Protein AF-A0A925JIP6-F1 (afdb_monomer)

Secondary structure (DSSP, 8-state):
-HHHHHHHHHHHTS-----EEEE-HHHHTT-TTTGGGSPSS-EEEEEEEETTTTEEEEEEE-SS-HHHHHHHHHHHHHHTT-EEEEE-SSEEEEEE---SSTT--SPEEEEEEEETTTTEEEEEE-

Sequence (126 aa):
MKYLYFLIASILLLSACKERVSLNETDVTKYPWLKPFIHNNILDFEGEHDIDLGILYFSYKSSLMEENSFLFLDRVAHVNGWKLDQVTKINREYSKHLHQFEADTGKTIIRIELDTLENRLRYEVD

Foldseek 3Di:
DVVVVVVVVVVVVPPPPQDKDWDDPVVQVVDVLCVQLDDPDFAPKTWIQRPVVRKIKIKGADPDALVVSVVSNVVSCVVSVWDWDDDDSFKTKTWDQDPPDPPRPDIKMWIWGADNVRNMIIIMID

Structure (mmCIF, N/CA/C/O backbone):
data_AF-A0A925JIP6-F1
#
_entry.id   AF-A0A925JIP6-F1
#
loop_
_atom_site.group_PDB
_atom_site.id
_atom_site.type_symbol
_atom_site.label_atom_id
_atom_site.label_alt_id
_atom_site.label_comp_id
_atom_site.label_asym_id
_atom_site.label_entity_id
_atom_site.label_seq_id
_atom_site.pdbx_PDB_ins_code
_atom_site.Cartn_x
_atom_site.Cartn_y
_atom_site.Cartn_z
_atom_site.occupancy
_atom_site.B_iso_or_equiv
_atom_site.auth_seq_id
_atom_site.auth_comp_id
_atom_site.auth_asym_id
_atom_site.auth_atom_id
_atom_site.pdbx_PDB_model_num
ATOM 1 N N . MET A 1 1 ? 50.689 -17.964 4.607 1.00 53.69 1 MET A N 1
ATOM 2 C CA . MET A 1 1 ? 50.299 -16.623 4.105 1.00 53.69 1 MET A CA 1
ATOM 3 C C . MET A 1 1 ? 49.486 -16.619 2.801 1.00 53.69 1 MET A C 1
ATOM 5 O O . MET A 1 1 ? 48.814 -15.630 2.574 1.00 53.69 1 MET A O 1
ATOM 9 N N . LYS A 1 2 ? 49.463 -17.672 1.959 1.00 50.94 2 LYS A N 1
ATOM 10 C CA . LYS A 1 2 ? 48.623 -17.697 0.733 1.00 50.94 2 LYS A CA 1
ATOM 11 C C . LYS A 1 2 ? 47.114 -17.857 0.995 1.00 50.94 2 LYS A C 1
ATOM 13 O O . LYS A 1 2 ? 46.307 -17.270 0.290 1.00 50.94 2 LYS A O 1
ATOM 18 N N . TYR A 1 3 ? 46.741 -18.583 2.047 1.00 53.78 3 TYR A N 1
ATOM 19 C CA . TYR A 1 3 ? 45.337 -18.845 2.395 1.00 53.78 3 TYR A CA 1
ATOM 20 C C . TYR A 1 3 ? 44.613 -17.656 3.052 1.00 53.78 3 TYR A C 1
ATOM 22 O O . TYR A 1 3 ? 43.390 -17.627 3.067 1.00 53.78 3 TYR A O 1
ATOM 30 N N . LEU A 1 4 ? 45.354 -16.658 3.554 1.00 49.66 4 LEU A N 1
ATOM 31 C CA . LEU A 1 4 ? 44.772 -15.475 4.198 1.00 49.66 4 LEU A CA 1
ATOM 32 C C . LEU A 1 4 ? 44.129 -14.527 3.168 1.00 49.66 4 LEU A C 1
ATOM 34 O O . LEU A 1 4 ? 43.048 -14.004 3.403 1.00 49.66 4 LEU A O 1
ATOM 38 N N . TYR A 1 5 ? 44.753 -14.373 1.994 1.00 56.50 5 TYR A N 1
ATOM 39 C CA . TYR A 1 5 ? 44.220 -13.560 0.893 1.00 56.50 5 TYR A CA 1
ATOM 40 C C . TYR A 1 5 ? 42.954 -14.162 0.277 1.00 56.50 5 TYR A C 1
ATOM 42 O O . TYR A 1 5 ? 42.041 -13.429 -0.092 1.00 56.50 5 TYR A O 1
ATOM 50 N N . PHE A 1 6 ? 42.877 -15.495 0.212 1.00 57.09 6 PHE A N 1
ATOM 51 C CA . PHE A 1 6 ? 41.700 -16.191 -0.308 1.00 57.09 6 PHE A CA 1
ATOM 52 C C . PHE A 1 6 ? 40.482 -15.991 0.604 1.00 57.09 6 PHE A C 1
ATOM 54 O O . PHE A 1 6 ? 39.378 -15.790 0.113 1.00 57.09 6 PHE A O 1
ATOM 61 N N . LEU A 1 7 ? 40.704 -15.957 1.923 1.00 55.75 7 LEU A N 1
ATOM 62 C CA . LEU A 1 7 ? 39.652 -15.784 2.926 1.00 55.75 7 LEU A CA 1
ATOM 63 C C . LEU A 1 7 ? 39.080 -14.351 2.930 1.00 55.75 7 LEU A C 1
ATOM 65 O O . LEU A 1 7 ? 37.871 -14.172 3.056 1.00 55.75 7 LEU A O 1
ATOM 69 N N . ILE A 1 8 ? 39.926 -13.338 2.699 1.00 58.84 8 ILE A N 1
ATOM 70 C CA . ILE A 1 8 ? 39.513 -11.928 2.560 1.00 58.84 8 ILE A CA 1
ATOM 71 C C . ILE A 1 8 ? 38.713 -11.706 1.263 1.00 58.84 8 ILE A C 1
ATOM 73 O O . ILE A 1 8 ? 37.703 -11.005 1.283 1.00 58.84 8 ILE A O 1
ATOM 77 N N . ALA A 1 9 ? 39.108 -12.342 0.154 1.00 57.59 9 ALA A N 1
ATOM 78 C CA . ALA A 1 9 ? 38.385 -12.240 -1.116 1.00 57.59 9 ALA A CA 1
ATOM 79 C C . ALA A 1 9 ? 36.970 -12.849 -1.044 1.00 57.59 9 ALA A C 1
ATOM 81 O O . ALA A 1 9 ? 36.039 -12.311 -1.637 1.00 57.59 9 ALA A O 1
ATOM 82 N N . SER A 1 10 ? 36.779 -13.924 -0.272 1.00 57.16 10 SER A N 1
ATOM 83 C CA . SER A 1 10 ? 35.459 -14.533 -0.054 1.00 57.16 10 SER A CA 1
ATOM 84 C C . SER A 1 10 ? 34.531 -13.725 0.863 1.00 57.16 10 SER A C 1
ATOM 86 O O . SER A 1 10 ? 33.318 -13.803 0.696 1.00 57.16 10 SER A O 1
ATOM 88 N N . ILE A 1 11 ? 35.062 -12.923 1.795 1.00 59.50 11 ILE A N 1
ATOM 89 C CA . ILE A 1 11 ? 34.240 -12.065 2.673 1.00 59.50 11 ILE A CA 1
ATOM 90 C C . ILE A 1 11 ? 33.671 -10.860 1.900 1.00 59.50 11 ILE A C 1
ATOM 92 O O . ILE A 1 11 ? 32.550 -10.438 2.167 1.00 59.50 11 ILE A O 1
ATOM 96 N N . LEU A 1 12 ? 34.394 -10.348 0.897 1.00 54.69 12 LEU A N 1
ATOM 97 C CA . LEU A 1 12 ? 33.962 -9.211 0.069 1.00 54.69 12 LEU A CA 1
ATOM 98 C C . LEU A 1 12 ? 32.888 -9.559 -0.979 1.00 54.69 12 LEU A C 1
ATOM 100 O O . LEU A 1 12 ? 32.230 -8.661 -1.490 1.00 54.69 12 LEU A O 1
ATOM 104 N N . LEU A 1 13 ? 32.680 -10.842 -1.290 1.00 55.09 13 LEU A N 1
ATOM 105 C CA . LEU A 1 13 ? 31.643 -11.283 -2.236 1.00 55.09 13 LEU A CA 1
ATOM 106 C C . LEU A 1 13 ? 30.254 -11.441 -1.593 1.00 55.09 13 LEU A C 1
ATOM 108 O O . LEU A 1 13 ? 29.277 -11.637 -2.310 1.00 55.09 13 LEU A O 1
ATOM 112 N N . LEU A 1 14 ? 30.148 -11.360 -0.260 1.00 53.97 14 LEU A N 1
ATOM 113 C CA . LEU A 1 14 ? 28.877 -11.524 0.461 1.00 53.97 14 LEU A CA 1
ATOM 114 C C . LEU A 1 14 ? 28.141 -10.205 0.723 1.00 53.97 14 LEU A C 1
ATOM 116 O O . LEU A 1 14 ? 26.992 -10.227 1.154 1.00 53.97 14 LEU A O 1
ATOM 120 N N . SER A 1 15 ? 28.749 -9.058 0.419 1.00 54.06 15 SER A N 1
ATOM 121 C CA . SER A 1 15 ? 28.053 -7.772 0.395 1.00 54.06 15 SER A CA 1
ATOM 122 C C . SER A 1 15 ? 27.394 -7.556 -0.969 1.00 54.06 15 SER A C 1
ATOM 124 O O . SER A 1 15 ? 27.726 -6.606 -1.678 1.00 54.06 15 SER A O 1
ATOM 126 N N . ALA A 1 16 ? 26.472 -8.445 -1.353 1.00 53.34 16 ALA A N 1
ATOM 127 C CA . ALA A 1 16 ? 25.430 -8.071 -2.304 1.00 53.34 16 ALA A CA 1
ATOM 128 C C . ALA A 1 16 ? 24.615 -6.969 -1.614 1.00 53.34 16 ALA A C 1
ATOM 130 O O . ALA A 1 16 ? 23.742 -7.237 -0.789 1.00 53.34 16 ALA A O 1
ATOM 131 N N . CYS A 1 17 ? 25.040 -5.726 -1.825 1.00 62.06 17 CYS A N 1
ATOM 132 C CA . CYS A 1 17 ? 24.415 -4.551 -1.254 1.00 62.06 17 CYS A CA 1
ATOM 133 C C . CYS A 1 17 ? 23.041 -4.449 -1.913 1.00 62.06 17 CYS A C 1
ATOM 135 O O . CYS A 1 17 ? 22.977 -4.110 -3.088 1.00 62.06 17 CYS A O 1
ATOM 137 N N . LYS A 1 18 ? 21.968 -4.807 -1.197 1.00 65.56 18 LYS A N 1
ATOM 138 C CA . LYS A 1 18 ? 20.620 -4.431 -1.631 1.00 65.56 18 LYS A CA 1
ATOM 139 C C . LYS A 1 18 ? 20.580 -2.914 -1.668 1.00 65.56 18 LYS A C 1
ATOM 141 O O . LYS A 1 18 ? 20.785 -2.282 -0.625 1.00 65.56 18 LYS A O 1
ATOM 146 N N . GLU A 1 19 ? 20.380 -2.340 -2.846 1.00 80.88 19 GLU A N 1
ATOM 147 C CA . GLU A 1 19 ? 20.416 -0.893 -2.997 1.00 80.88 19 GLU A CA 1
ATOM 148 C C . GLU A 1 19 ? 19.077 -0.309 -2.542 1.00 80.88 19 GLU A C 1
ATOM 150 O O . GLU A 1 19 ? 18.103 -0.221 -3.289 1.00 80.88 19 GLU A O 1
ATOM 155 N N . ARG A 1 20 ? 19.027 0.050 -1.256 1.00 87.38 20 ARG A N 1
ATOM 156 C CA . ARG A 1 20 ? 17.890 0.738 -0.649 1.00 87.38 20 ARG A CA 1
ATOM 157 C C . ARG A 1 20 ? 18.187 2.215 -0.529 1.00 87.38 20 ARG A C 1
ATOM 159 O O . ARG A 1 20 ? 19.126 2.615 0.161 1.00 87.38 20 ARG A O 1
ATOM 166 N N . VAL A 1 21 ? 17.361 3.025 -1.173 1.00 91.69 21 VAL A N 1
ATOM 167 C CA . VAL A 1 21 ? 17.474 4.482 -1.121 1.00 91.69 21 VAL A CA 1
ATOM 168 C C . VAL A 1 21 ? 16.351 5.036 -0.265 1.00 91.69 21 VAL A C 1
ATOM 170 O O . VAL A 1 21 ? 15.186 4.725 -0.488 1.00 91.69 21 VAL A O 1
ATOM 173 N N . SER A 1 22 ? 16.703 5.857 0.723 1.00 93.75 22 SER A N 1
ATOM 174 C CA . SER A 1 22 ? 15.719 6.551 1.556 1.00 93.75 22 SER A CA 1
ATOM 175 C C . SER A 1 22 ? 14.841 7.458 0.695 1.00 93.75 22 SER A C 1
ATOM 177 O O . SER A 1 22 ? 15.347 8.220 -0.132 1.00 93.75 22 SER A O 1
ATOM 179 N N . LEU A 1 23 ? 13.530 7.366 0.896 1.00 91.50 23 LEU A N 1
ATOM 180 C CA . LEU A 1 23 ? 12.539 8.225 0.262 1.00 91.50 23 LEU A CA 1
ATOM 181 C C . LEU A 1 23 ? 12.127 9.333 1.224 1.00 91.50 23 LEU A C 1
ATOM 183 O O . LEU A 1 23 ? 12.040 9.137 2.436 1.00 91.50 23 LEU A O 1
ATOM 187 N N . ASN A 1 24 ? 11.785 10.488 0.667 1.00 91.44 24 ASN A N 1
ATOM 188 C CA . ASN A 1 24 ? 10.992 11.492 1.368 1.00 91.44 24 ASN A CA 1
ATOM 189 C C . ASN A 1 24 ? 9.572 11.560 0.780 1.00 91.44 24 ASN A C 1
ATOM 191 O O . ASN A 1 24 ? 9.276 10.989 -0.270 1.00 91.44 24 ASN A O 1
ATOM 195 N N . GLU A 1 25 ? 8.693 12.311 1.444 1.00 87.06 25 GLU A N 1
ATOM 196 C CA . GLU A 1 25 ? 7.310 12.521 1.001 1.00 87.06 25 GLU A CA 1
ATOM 197 C C . GLU A 1 25 ? 7.232 12.996 -0.460 1.00 87.06 25 GLU A C 1
ATOM 199 O O . GLU A 1 25 ? 6.417 12.496 -1.237 1.00 87.06 25 GLU A O 1
ATOM 204 N N . THR A 1 26 ? 8.104 13.926 -0.868 1.00 87.31 26 THR A N 1
ATOM 205 C CA . THR A 1 26 ? 8.055 14.505 -2.218 1.00 87.31 26 THR A CA 1
ATOM 206 C C . THR A 1 26 ? 8.385 13.489 -3.307 1.00 87.31 26 THR A C 1
ATOM 208 O O . THR A 1 26 ? 7.863 13.600 -4.418 1.00 87.31 26 THR A O 1
ATOM 211 N N . ASP A 1 27 ? 9.170 12.457 -3.003 1.00 87.94 27 ASP A N 1
ATOM 212 C CA . ASP A 1 27 ? 9.498 11.407 -3.962 1.00 87.94 27 ASP A CA 1
ATOM 213 C C . ASP A 1 27 ? 8.277 10.552 -4.314 1.00 87.94 27 ASP A C 1
ATOM 215 O O . ASP A 1 27 ? 8.066 10.241 -5.486 1.00 87.94 27 ASP A O 1
ATOM 219 N N . VAL A 1 28 ? 7.416 10.259 -3.336 1.00 85.94 28 VAL A N 1
ATOM 220 C CA . VAL A 1 28 ? 6.174 9.498 -3.552 1.00 85.94 28 VAL A CA 1
ATOM 221 C C . VAL A 1 28 ? 5.157 10.314 -4.361 1.00 85.94 28 VAL A C 1
ATOM 223 O O . VAL A 1 28 ? 4.391 9.768 -5.157 1.00 85.94 28 VAL A O 1
ATOM 226 N N . THR A 1 29 ? 5.184 11.647 -4.253 1.00 81.12 29 THR A N 1
ATOM 227 C CA . THR A 1 29 ? 4.284 12.517 -5.034 1.00 81.12 29 THR A CA 1
ATOM 228 C C . THR A 1 29 ? 4.573 12.535 -6.539 1.00 81.12 29 THR A C 1
ATOM 230 O O . THR A 1 29 ? 3.726 12.994 -7.309 1.00 81.12 29 THR A O 1
ATOM 233 N N . LYS A 1 30 ? 5.724 12.000 -6.977 1.00 87.62 30 LYS A N 1
ATOM 234 C CA . LYS A 1 30 ? 6.077 11.855 -8.400 1.00 87.62 30 LYS A CA 1
ATOM 235 C C . LYS A 1 30 ? 5.194 10.845 -9.135 1.00 87.62 30 LYS A C 1
ATOM 237 O O . LYS A 1 30 ? 5.195 10.857 -10.361 1.00 87.62 30 LYS A O 1
ATOM 242 N N . TYR A 1 31 ? 4.428 10.021 -8.414 1.00 89.50 31 TYR A N 1
ATOM 243 C CA . TYR A 1 31 ? 3.510 9.017 -8.957 1.00 89.50 31 TYR A CA 1
ATOM 244 C C . TYR A 1 31 ? 2.056 9.523 -8.870 1.00 89.50 31 TYR A C 1
ATOM 246 O O . TYR A 1 31 ? 1.401 9.365 -7.834 1.00 89.50 31 TYR A O 1
ATOM 254 N N . PRO A 1 32 ? 1.486 10.133 -9.934 1.00 89.94 32 PRO A N 1
ATOM 255 C CA . PRO A 1 32 ? 0.187 10.808 -9.840 1.00 89.94 32 PRO A CA 1
ATOM 256 C C . PRO A 1 32 ? -0.973 9.865 -9.512 1.00 89.94 32 PRO A C 1
ATOM 258 O O . PRO A 1 32 ? -1.960 10.285 -8.917 1.00 89.94 32 PRO A O 1
ATOM 261 N N . TRP A 1 33 ? -0.854 8.593 -9.893 1.00 91.75 33 TRP A N 1
ATOM 262 C CA . TRP A 1 33 ? -1.835 7.540 -9.624 1.00 91.75 33 TRP A CA 1
ATOM 263 C C . TRP A 1 33 ? -1.813 7.043 -8.174 1.00 91.75 33 TRP A C 1
ATOM 265 O O . TRP A 1 33 ? -2.806 6.473 -7.727 1.00 91.75 33 TRP A O 1
ATOM 275 N N . LEU A 1 34 ? -0.718 7.275 -7.445 1.00 92.88 34 LEU A N 1
ATOM 276 C CA . LEU A 1 34 ? -0.568 6.914 -6.035 1.00 92.88 34 LEU A CA 1
ATOM 277 C C . LEU A 1 34 ? -1.097 8.022 -5.118 1.00 92.88 34 LEU A C 1
ATOM 279 O O . LEU A 1 34 ? -1.658 7.746 -4.062 1.00 92.88 34 LEU A O 1
ATOM 283 N N . LYS A 1 35 ? -0.998 9.282 -5.562 1.00 90.69 35 LYS A N 1
ATOM 284 C CA . LYS A 1 35 ? -1.441 10.468 -4.815 1.00 90.69 35 LYS A CA 1
ATOM 285 C C . LYS A 1 35 ? -2.854 10.357 -4.211 1.00 90.69 35 LYS A C 1
ATOM 287 O O . LYS A 1 35 ? -3.003 10.760 -3.063 1.00 90.69 35 LYS A O 1
ATOM 292 N N . PRO A 1 36 ? -3.884 9.818 -4.896 1.00 91.31 36 PRO A N 1
ATOM 293 C CA . PRO A 1 36 ? -5.220 9.687 -4.317 1.00 91.31 36 PRO A CA 1
ATOM 294 C C . PRO A 1 36 ? -5.291 8.773 -3.088 1.00 91.31 36 PRO A C 1
ATOM 296 O O . PRO A 1 36 ? -6.198 8.941 -2.279 1.00 91.31 36 PRO A O 1
ATOM 299 N N . PHE A 1 37 ? -4.374 7.808 -2.954 1.00 92.00 37 PHE A N 1
ATOM 300 C CA . PHE A 1 37 ? -4.328 6.894 -1.809 1.00 92.00 37 PHE A CA 1
ATOM 301 C C . PHE A 1 37 ? -3.701 7.542 -0.571 1.00 92.00 37 PHE A C 1
ATOM 303 O O . PHE A 1 37 ? -3.928 7.082 0.542 1.00 92.00 37 PHE A O 1
ATOM 310 N N . ILE A 1 38 ? -2.951 8.630 -0.744 1.00 89.31 38 ILE A N 1
ATOM 311 C CA . ILE A 1 38 ? -2.238 9.304 0.336 1.00 89.31 38 ILE A CA 1
ATOM 312 C C . ILE A 1 38 ? -3.131 10.397 0.929 1.00 89.31 38 ILE A C 1
ATOM 314 O O . ILE A 1 38 ? -3.688 11.230 0.212 1.00 89.31 38 ILE A O 1
ATOM 318 N N . HIS A 1 39 ? -3.277 10.406 2.255 1.00 80.56 39 HIS A N 1
ATOM 319 C CA . HIS A 1 39 ? -4.054 11.437 2.944 1.00 80.56 39 HIS A CA 1
ATOM 320 C C . HIS A 1 39 ? -3.389 12.814 2.840 1.00 80.56 39 HIS A C 1
ATOM 322 O O . HIS A 1 39 ? -2.167 12.941 2.813 1.00 80.56 39 HIS A O 1
ATOM 328 N N . ASN A 1 40 ? -4.209 13.867 2.863 1.00 69.44 40 ASN A N 1
ATOM 329 C CA . ASN A 1 40 ? -3.707 15.228 3.029 1.00 69.44 40 ASN A CA 1
ATOM 330 C C . ASN A 1 40 ? -3.052 15.366 4.417 1.00 69.44 40 ASN A C 1
ATOM 332 O O . ASN A 1 40 ? -3.632 14.914 5.406 1.00 69.44 40 ASN A O 1
ATOM 336 N N . ASN A 1 41 ? -1.898 16.040 4.481 1.00 72.50 41 ASN A N 1
ATOM 337 C CA . ASN A 1 41 ? -1.036 16.196 5.664 1.00 72.50 41 ASN A CA 1
ATOM 338 C C . ASN A 1 41 ? -0.373 14.889 6.115 1.00 72.50 41 ASN A C 1
ATOM 340 O O . ASN A 1 41 ? -0.777 14.277 7.105 1.00 72.5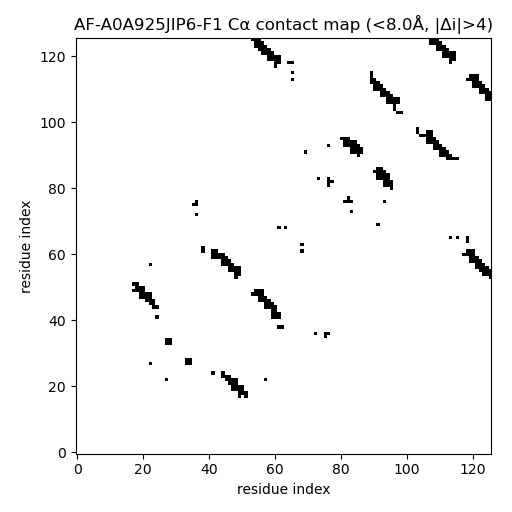0 41 ASN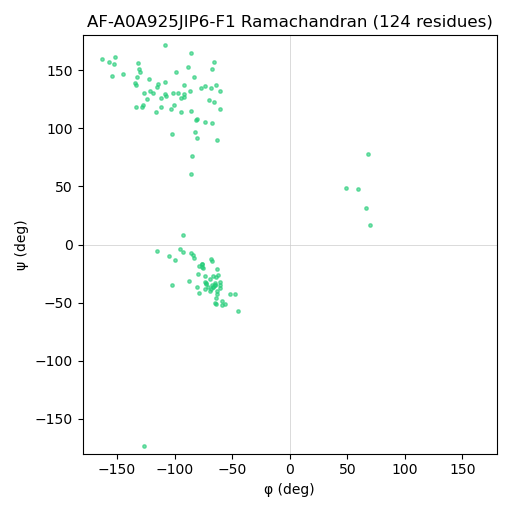 A O 1
ATOM 344 N N . ILE A 1 42 ? 0.678 14.496 5.397 1.00 81.19 42 ILE A N 1
ATOM 345 C CA . ILE A 1 42 ? 1.550 13.400 5.804 1.00 81.19 42 ILE A CA 1
ATOM 346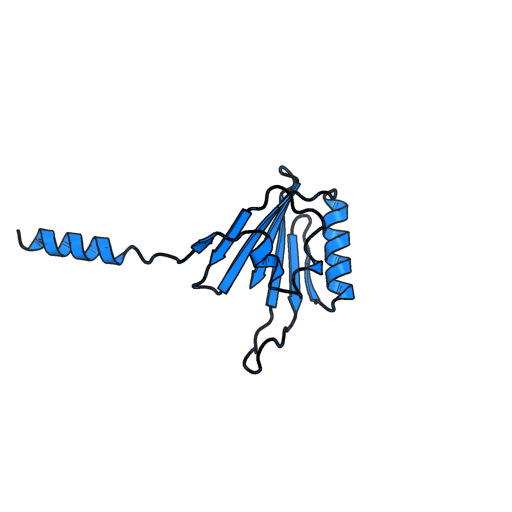 C C . ILE A 1 42 ? 2.274 13.806 7.090 1.00 81.19 42 ILE A C 1
ATOM 348 O O . ILE A 1 42 ? 2.948 14.832 7.156 1.00 81.19 42 ILE A O 1
ATOM 352 N N . LEU A 1 43 ? 2.113 12.999 8.135 1.00 83.88 43 LEU A N 1
ATOM 353 C CA . LEU A 1 43 ? 2.819 13.161 9.398 1.00 83.88 43 LEU A CA 1
ATOM 354 C C . LEU A 1 43 ? 3.753 11.975 9.594 1.00 83.88 43 LEU A C 1
ATOM 356 O O . LEU A 1 43 ? 3.345 10.831 9.386 1.00 83.88 43 LEU A O 1
ATOM 360 N N . ASP A 1 44 ? 4.969 12.257 10.065 1.00 91.50 44 ASP A N 1
ATOM 361 C CA . ASP A 1 44 ? 5.925 11.226 10.483 1.00 91.50 44 ASP A CA 1
ATOM 362 C C . ASP A 1 44 ? 6.287 10.252 9.344 1.00 91.50 44 ASP A C 1
ATOM 364 O O . ASP A 1 44 ? 6.193 9.036 9.497 1.00 91.50 44 ASP A O 1
ATOM 368 N N . PHE A 1 45 ? 6.607 10.787 8.160 1.00 93.88 45 PHE A N 1
ATOM 369 C CA . PHE A 1 45 ? 6.893 9.988 6.967 1.00 93.88 45 PHE A CA 1
ATOM 370 C C . PHE A 1 45 ? 8.195 9.195 7.104 1.00 93.88 45 PHE A C 1
ATOM 372 O O . PHE A 1 45 ? 9.235 9.752 7.448 1.00 93.88 45 PHE A O 1
ATOM 379 N N . GLU A 1 46 ? 8.148 7.922 6.725 1.00 95.56 46 GLU A N 1
ATOM 380 C CA . GLU A 1 46 ? 9.326 7.075 6.539 1.00 95.56 46 GLU A CA 1
ATOM 381 C C . GLU A 1 46 ? 9.174 6.316 5.224 1.00 95.56 46 GLU A C 1
ATOM 383 O O . GLU A 1 46 ? 8.084 5.822 4.932 1.00 95.56 46 GLU A O 1
ATOM 388 N N . GLY A 1 47 ? 10.242 6.179 4.441 1.00 95.44 47 GLY A N 1
ATOM 389 C CA . GLY A 1 47 ? 10.185 5.380 3.225 1.00 95.44 47 GLY A CA 1
ATOM 390 C C . GLY A 1 47 ? 11.545 4.983 2.676 1.00 95.44 47 GLY A C 1
ATOM 391 O O . GLY A 1 47 ? 12.569 5.600 2.966 1.00 95.44 47 GLY A O 1
ATOM 392 N N . GLU A 1 48 ? 11.531 3.942 1.859 1.00 96.31 48 GLU A N 1
ATOM 393 C CA . GLU A 1 48 ? 12.672 3.380 1.155 1.00 96.31 48 GLU A CA 1
ATOM 394 C C . GLU A 1 48 ? 12.236 2.874 -0.230 1.00 96.31 48 GLU A C 1
ATOM 396 O O . GLU A 1 48 ? 11.114 2.408 -0.419 1.00 96.31 48 GLU A O 1
ATOM 401 N N . HIS A 1 49 ? 13.123 2.974 -1.212 1.00 94.50 49 HIS A N 1
ATOM 402 C CA . HIS A 1 49 ? 12.970 2.381 -2.536 1.00 94.50 49 HIS A CA 1
ATOM 403 C C . HIS A 1 49 ? 13.999 1.268 -2.671 1.00 94.50 49 HIS A C 1
ATOM 405 O O . HIS A 1 49 ? 15.202 1.528 -2.583 1.00 94.50 49 HIS A O 1
ATOM 411 N N . ASP A 1 50 ? 13.521 0.043 -2.860 1.00 93.31 50 ASP A N 1
ATOM 412 C CA . ASP A 1 50 ? 14.353 -1.092 -3.236 1.00 93.31 50 ASP A CA 1
ATOM 413 C C . ASP A 1 50 ? 14.548 -1.038 -4.756 1.00 93.31 50 ASP A C 1
ATOM 415 O O . ASP A 1 50 ? 13.663 -1.429 -5.516 1.00 93.31 50 ASP A O 1
ATOM 419 N N . ILE A 1 51 ? 15.674 -0.467 -5.198 1.00 89.12 51 ILE A N 1
ATOM 420 C CA . ILE A 1 51 ? 15.944 -0.214 -6.625 1.00 89.12 51 ILE A CA 1
ATOM 421 C C . ILE A 1 51 ? 16.063 -1.529 -7.397 1.00 89.12 51 ILE A C 1
ATOM 423 O O . ILE A 1 51 ? 15.666 -1.601 -8.560 1.00 89.12 51 ILE A O 1
ATOM 427 N N . ASP A 1 52 ? 16.578 -2.568 -6.740 1.00 87.25 52 ASP A N 1
ATOM 428 C CA . ASP A 1 52 ? 16.773 -3.883 -7.343 1.00 87.25 52 ASP A CA 1
ATOM 429 C C . ASP A 1 52 ? 15.434 -4.534 -7.719 1.00 87.25 52 ASP A C 1
ATOM 431 O O . ASP A 1 52 ? 15.343 -5.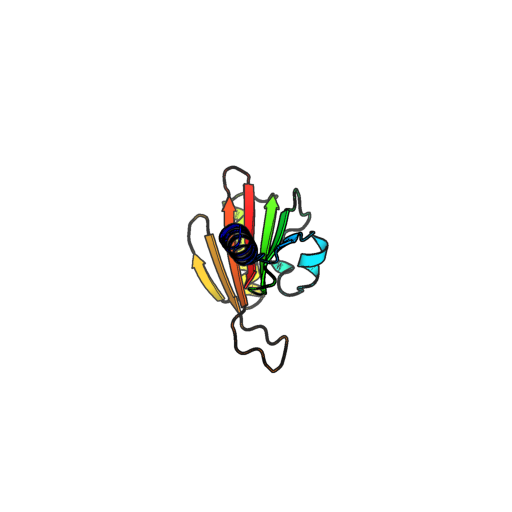233 -8.730 1.00 87.25 52 ASP A O 1
ATOM 435 N N . LEU A 1 53 ? 14.396 -4.302 -6.909 1.00 87.88 53 LEU A N 1
ATOM 436 C CA . LEU A 1 53 ? 13.051 -4.835 -7.130 1.00 87.88 53 LEU A CA 1
ATOM 437 C C . LEU A 1 53 ? 12.090 -3.824 -7.769 1.00 87.88 53 LEU A C 1
ATOM 439 O O . LEU A 1 53 ? 11.024 -4.222 -8.222 1.00 87.88 53 LEU A O 1
ATOM 443 N N . GLY A 1 54 ? 12.447 -2.540 -7.805 1.00 88.62 54 GLY A N 1
ATOM 444 C CA . GLY A 1 54 ? 11.554 -1.461 -8.231 1.00 88.62 54 GLY A CA 1
ATOM 445 C C . GLY A 1 54 ? 10.409 -1.182 -7.251 1.00 88.62 54 GLY A C 1
ATOM 446 O O . GLY A 1 54 ? 9.434 -0.540 -7.630 1.00 88.62 54 GLY A O 1
ATOM 447 N N . ILE A 1 55 ? 10.515 -1.657 -6.004 1.00 93.00 55 ILE A N 1
ATOM 448 C CA . ILE A 1 55 ? 9.431 -1.596 -5.016 1.00 93.00 55 ILE A CA 1
ATOM 449 C C . ILE A 1 55 ? 9.608 -0.385 -4.105 1.00 93.00 55 ILE A C 1
ATOM 451 O O . ILE A 1 55 ? 10.669 -0.174 -3.507 1.00 93.00 55 ILE A O 1
ATOM 455 N N . LEU 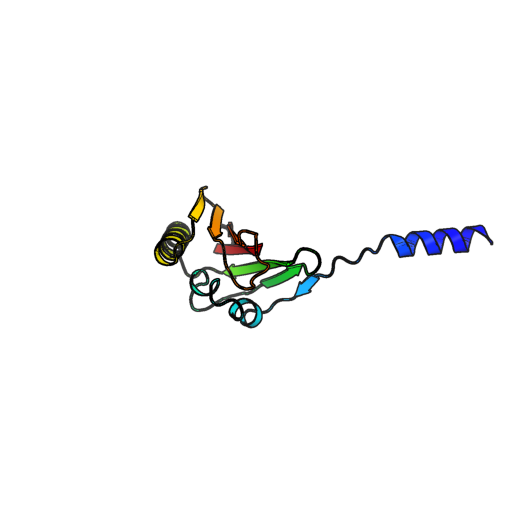A 1 56 ? 8.537 0.390 -3.943 1.00 95.25 56 LEU A N 1
ATOM 456 C CA . LEU A 1 56 ? 8.480 1.486 -2.980 1.00 95.25 56 LEU A CA 1
ATOM 457 C C . LEU A 1 56 ? 7.851 0.997 -1.680 1.00 95.25 56 LEU A C 1
ATOM 459 O O . LEU A 1 56 ? 6.715 0.523 -1.669 1.00 95.25 56 LEU A O 1
ATOM 463 N N . TYR A 1 57 ? 8.553 1.210 -0.575 1.00 96.62 57 TYR A N 1
ATOM 464 C CA . TYR A 1 57 ? 8.027 1.031 0.769 1.00 96.62 57 TYR A CA 1
ATOM 465 C C . TYR A 1 57 ? 7.918 2.392 1.433 1.00 96.62 57 TYR A C 1
ATOM 467 O O . TYR A 1 57 ? 8.891 3.140 1.499 1.00 96.62 57 TYR A O 1
ATOM 475 N N . PHE A 1 58 ? 6.748 2.747 1.945 1.00 96.44 58 PHE A N 1
ATOM 476 C CA . PHE A 1 58 ? 6.619 3.975 2.723 1.00 96.44 58 PHE A CA 1
ATOM 477 C C . PHE A 1 58 ? 5.503 3.885 3.743 1.00 96.44 58 PHE A C 1
ATOM 479 O O . PHE A 1 58 ? 4.618 3.041 3.669 1.00 96.44 58 PHE A O 1
ATOM 486 N N . SER A 1 59 ? 5.542 4.757 4.734 1.00 95.75 59 SER A N 1
ATOM 487 C CA . SER A 1 59 ? 4.540 4.787 5.779 1.00 95.75 59 SER A CA 1
ATOM 488 C C . SER A 1 59 ? 4.394 6.173 6.379 1.00 95.75 59 SER A C 1
ATOM 490 O O . SER A 1 59 ? 5.306 6.998 6.312 1.00 95.75 59 SER A O 1
ATOM 492 N N . TYR A 1 60 ? 3.221 6.436 6.943 1.00 94.25 60 TYR A N 1
ATOM 493 C CA . TYR A 1 60 ? 2.924 7.694 7.618 1.00 94.25 60 TYR A CA 1
ATOM 494 C C . TYR A 1 60 ? 1.789 7.518 8.626 1.00 94.25 60 TYR A C 1
ATOM 496 O O . TYR A 1 60 ? 0.964 6.603 8.511 1.00 94.25 60 TYR A O 1
ATOM 504 N N . LYS A 1 61 ? 1.728 8.408 9.620 1.00 91.94 61 LYS A N 1
ATOM 505 C CA . LYS A 1 61 ? 0.636 8.424 10.599 1.00 91.94 61 LYS A CA 1
ATOM 506 C C . LYS A 1 61 ? -0.659 8.878 9.945 1.00 91.94 61 LYS A C 1
ATOM 508 O O . LYS A 1 61 ? -0.735 9.967 9.375 1.00 91.94 61 LYS A O 1
ATOM 513 N N . SER A 1 62 ? -1.692 8.049 10.048 1.00 84.88 62 SER A N 1
ATOM 514 C CA . SER A 1 62 ? -3.025 8.394 9.574 1.00 84.88 62 SER A CA 1
ATOM 515 C C . SER A 1 62 ? -3.662 9.406 10.523 1.00 84.88 62 SER A C 1
ATOM 517 O O . SER A 1 62 ? -3.606 9.272 11.742 1.00 84.88 62 SER A O 1
ATOM 519 N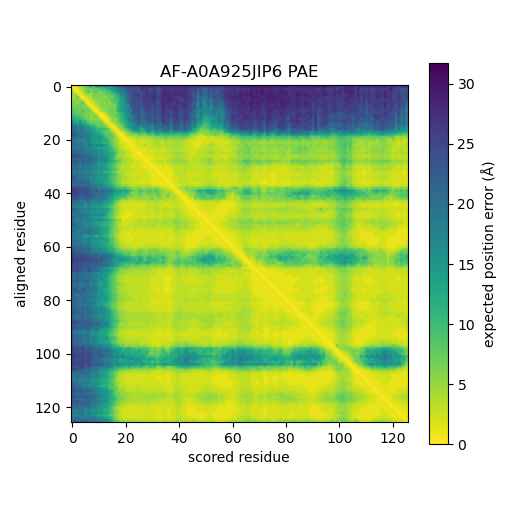 N . SER A 1 63 ? -4.304 10.428 9.965 1.00 80.38 63 SER A N 1
ATOM 520 C CA . SER A 1 63 ? -5.193 11.321 10.715 1.00 80.38 63 SER A CA 1
ATOM 521 C C . SER A 1 63 ? -6.605 10.746 10.874 1.00 80.38 63 SER A C 1
ATOM 523 O O . SER A 1 63 ? -7.400 11.268 11.654 1.00 80.38 63 SER A O 1
ATOM 525 N N . LEU A 1 64 ? -6.929 9.675 10.141 1.00 77.00 64 LEU A N 1
ATOM 526 C CA . LEU A 1 64 ? -8.203 8.974 10.236 1.00 77.00 64 LEU A CA 1
ATOM 527 C C . LEU A 1 64 ? -8.135 7.880 11.304 1.00 77.00 64 LEU A C 1
ATOM 529 O O . LEU A 1 64 ? -7.082 7.300 11.560 1.00 77.00 64 LEU A O 1
ATOM 533 N N . MET A 1 65 ? -9.292 7.567 11.888 1.00 75.69 65 MET A N 1
ATOM 534 C CA . MET A 1 65 ? -9.465 6.346 12.679 1.00 75.69 65 MET A CA 1
ATOM 535 C C . MET A 1 65 ? -9.333 5.103 11.781 1.00 75.69 65 MET A C 1
ATOM 537 O O . MET A 1 65 ? -9.587 5.182 10.576 1.00 75.69 65 MET A O 1
ATOM 541 N N . GLU A 1 66 ? -8.990 3.958 12.373 1.00 72.69 66 GLU A N 1
ATOM 542 C CA . GLU A 1 66 ? -8.809 2.663 11.694 1.00 72.69 66 GLU A CA 1
ATOM 543 C C . GLU A 1 66 ? -9.926 2.346 10.685 1.00 72.69 66 GLU A C 1
ATOM 545 O O . GLU A 1 66 ? -9.664 2.219 9.488 1.00 72.69 66 GLU A O 1
ATOM 550 N N . GLU A 1 67 ? -11.184 2.321 11.140 1.00 72.62 67 GLU A N 1
ATOM 551 C CA . GLU A 1 67 ? -12.341 1.973 10.300 1.00 72.62 67 GLU A CA 1
ATOM 552 C C . GLU A 1 67 ? -12.523 2.934 9.114 1.00 72.62 67 GLU A C 1
ATOM 554 O O . GLU A 1 67 ? -12.931 2.535 8.023 1.00 72.62 67 GLU A O 1
ATOM 559 N N . ASN A 1 68 ? -12.165 4.204 9.303 1.00 83.81 68 ASN A N 1
ATOM 560 C CA . ASN A 1 68 ? -12.304 5.233 8.278 1.00 83.81 68 ASN A CA 1
ATOM 561 C C . ASN A 1 68 ? -11.173 5.185 7.245 1.00 83.81 68 ASN A C 1
ATOM 563 O O . ASN A 1 68 ? -11.383 5.607 6.107 1.00 83.81 68 ASN A O 1
ATOM 567 N N . SER A 1 69 ? -10.002 4.658 7.615 1.00 86.69 69 SER A N 1
ATOM 568 C CA . SER A 1 69 ? -8.844 4.579 6.722 1.00 86.69 69 SER A CA 1
ATOM 569 C C . SER A 1 69 ? -9.130 3.651 5.542 1.00 86.69 69 SER A C 1
ATOM 571 O O . SER A 1 69 ? -9.001 4.067 4.393 1.00 86.69 69 SER A O 1
ATOM 573 N N . PHE A 1 70 ? -9.622 2.431 5.780 1.00 91.81 70 PHE A N 1
ATOM 574 C CA . PHE A 1 70 ? -9.926 1.526 4.666 1.00 91.81 70 PHE A CA 1
ATOM 575 C C . PHE A 1 70 ? -11.170 1.915 3.875 1.00 91.81 70 PHE A C 1
ATOM 577 O O . PHE A 1 70 ? -11.150 1.783 2.658 1.00 91.81 70 PHE A O 1
ATOM 584 N N . LEU A 1 71 ? -12.205 2.485 4.502 1.00 92.38 71 LEU A N 1
ATOM 585 C CA . LEU A 1 71 ? -13.355 3.015 3.757 1.00 92.38 71 LEU A CA 1
ATOM 586 C C . LEU A 1 71 ? -12.953 4.137 2.789 1.00 92.38 71 LEU A C 1
ATOM 588 O O . LEU A 1 71 ? -13.496 4.234 1.685 1.00 92.38 71 LEU A O 1
ATOM 592 N N . PHE A 1 72 ? -12.009 4.989 3.196 1.00 92.06 72 PHE A N 1
ATOM 593 C CA . PHE A 1 72 ? -11.426 5.996 2.319 1.00 92.06 72 PHE A CA 1
ATOM 594 C C . PHE A 1 72 ? -10.658 5.344 1.161 1.00 92.06 72 PHE A C 1
ATOM 596 O O . PHE A 1 72 ? -10.935 5.656 0.002 1.00 92.06 72 PHE A O 1
ATOM 603 N N . LEU A 1 73 ? -9.749 4.411 1.459 1.00 94.62 73 LEU A N 1
ATOM 604 C CA . LEU A 1 73 ? -8.907 3.751 0.456 1.00 94.62 73 LEU A CA 1
ATOM 605 C C . LEU A 1 73 ? -9.732 2.931 -0.549 1.00 94.62 73 LEU A C 1
ATOM 607 O O . LEU A 1 73 ? -9.514 3.049 -1.752 1.00 94.62 73 LEU A O 1
ATOM 611 N N . ASP A 1 74 ? -10.743 2.195 -0.083 1.00 96.00 74 ASP A N 1
ATOM 612 C CA . ASP A 1 74 ? -11.656 1.414 -0.926 1.00 96.00 74 ASP A CA 1
ATOM 613 C C . ASP A 1 74 ? -12.456 2.336 -1.868 1.00 96.00 74 ASP A C 1
ATOM 615 O O . ASP A 1 74 ? -12.629 2.048 -3.057 1.00 96.00 74 ASP A O 1
ATOM 619 N N . ARG A 1 75 ? -12.899 3.502 -1.372 1.00 95.69 75 ARG A N 1
ATOM 620 C CA . ARG A 1 75 ? -13.560 4.525 -2.198 1.00 95.69 75 ARG A CA 1
ATOM 621 C C . ARG A 1 75 ? -12.611 5.084 -3.255 1.00 95.69 75 ARG A C 1
ATOM 623 O O . ARG A 1 75 ? -13.010 5.220 -4.412 1.00 95.69 75 ARG A O 1
ATOM 630 N N . VAL A 1 76 ? -11.384 5.426 -2.868 1.00 95.44 76 VAL A N 1
ATOM 631 C CA . VAL A 1 76 ? -10.354 5.929 -3.785 1.00 95.44 76 VAL A CA 1
ATOM 632 C C . VAL A 1 76 ? -10.074 4.906 -4.877 1.00 95.44 76 VAL A C 1
ATOM 634 O O . VAL A 1 76 ? -10.109 5.261 -6.057 1.00 95.44 76 VAL A O 1
ATOM 637 N N . ALA A 1 77 ? -9.857 3.648 -4.499 1.00 96.81 77 ALA A N 1
ATOM 638 C CA . ALA A 1 77 ? -9.609 2.553 -5.419 1.00 96.81 77 ALA A CA 1
ATOM 639 C C . ALA A 1 77 ? -10.750 2.420 -6.432 1.00 96.81 77 ALA A C 1
ATOM 641 O O . ALA A 1 77 ? -10.510 2.477 -7.638 1.00 96.81 77 ALA A O 1
ATOM 642 N N . HIS A 1 78 ? -11.996 2.361 -5.954 1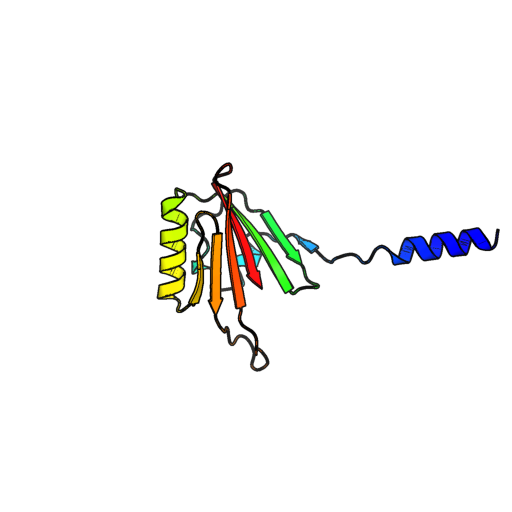.00 96.75 78 HIS A N 1
ATOM 643 C CA . HIS A 1 78 ? -13.176 2.261 -6.809 1.00 96.75 78 HIS A CA 1
ATOM 644 C C . HIS A 1 78 ? -13.289 3.440 -7.788 1.00 96.75 78 HIS A C 1
ATOM 646 O O . HIS A 1 78 ? -13.437 3.237 -8.992 1.00 96.75 78 HIS A O 1
ATOM 652 N N . VAL A 1 79 ? -13.211 4.683 -7.295 1.00 96.69 79 VAL A N 1
ATOM 653 C CA . VAL A 1 79 ? -13.334 5.896 -8.130 1.00 96.69 79 VAL A CA 1
ATOM 654 C C . VAL A 1 79 ? -12.242 5.955 -9.198 1.00 96.69 79 VAL A C 1
ATOM 656 O O . VAL A 1 79 ? -12.494 6.400 -10.315 1.00 96.69 79 VAL A O 1
ATOM 659 N N . ASN A 1 80 ? -11.043 5.472 -8.878 1.00 95.44 80 ASN A N 1
ATOM 660 C CA . ASN A 1 80 ? -9.907 5.480 -9.791 1.00 95.44 80 ASN A CA 1
ATOM 661 C C . ASN A 1 80 ? -9.778 4.184 -10.609 1.00 95.44 80 ASN A C 1
ATOM 663 O O . ASN A 1 80 ? -8.780 4.017 -11.311 1.00 95.44 80 ASN A O 1
ATOM 667 N N . GLY A 1 81 ? -10.754 3.273 -10.557 1.00 96.12 81 GLY A N 1
ATOM 668 C CA . GLY A 1 81 ? -10.765 2.042 -11.354 1.00 96.12 81 GLY A CA 1
ATOM 669 C C . GLY A 1 81 ? -9.659 1.047 -10.989 1.00 96.12 81 GLY A C 1
ATOM 670 O O . GLY A 1 81 ? -9.145 0.356 -11.867 1.00 96.12 81 GLY A O 1
ATOM 671 N N . TRP A 1 82 ? -9.253 1.013 -9.722 1.00 97.44 82 TRP A N 1
ATOM 672 C CA . TRP A 1 82 ? -8.410 -0.045 -9.172 1.00 97.44 82 TRP A CA 1
ATOM 673 C C . TRP A 1 82 ? -9.274 -1.235 -8.771 1.00 97.44 82 TRP A C 1
ATOM 675 O O . TRP A 1 82 ? -10.394 -1.077 -8.282 1.00 97.44 82 TRP A O 1
ATOM 685 N N . LYS A 1 83 ? -8.742 -2.437 -8.966 1.00 97.44 83 LYS A N 1
ATOM 686 C CA . LYS A 1 83 ? -9.366 -3.670 -8.506 1.00 97.44 83 LYS A CA 1
ATOM 687 C C . LYS A 1 83 ? -8.929 -3.936 -7.070 1.00 97.44 83 LYS A C 1
ATOM 689 O O . LYS A 1 83 ? -7.743 -3.868 -6.785 1.00 97.44 83 LYS A O 1
ATOM 694 N N . LEU A 1 84 ? -9.873 -4.249 -6.191 1.00 97.38 84 LEU A N 1
ATOM 695 C CA . LEU A 1 84 ? -9.589 -4.720 -4.836 1.00 97.38 84 LEU A CA 1
ATOM 696 C C . LEU A 1 84 ? -9.381 -6.240 -4.873 1.00 97.38 84 LEU A C 1
ATOM 698 O O . LEU A 1 84 ? -10.308 -6.975 -5.218 1.00 97.38 84 LEU A O 1
ATOM 702 N N . ASP A 1 85 ? -8.169 -6.699 -4.566 1.00 97.00 85 ASP A N 1
ATOM 703 C CA . ASP A 1 85 ? -7.771 -8.110 -4.662 1.00 97.00 85 ASP A CA 1
ATOM 704 C C . ASP A 1 85 ? -7.745 -8.814 -3.298 1.00 97.00 85 ASP A C 1
ATOM 706 O O . ASP A 1 85 ? -8.146 -9.975 -3.208 1.00 97.00 85 ASP A O 1
ATOM 710 N N . GLN A 1 86 ? -7.359 -8.110 -2.225 1.00 95.94 86 GLN A N 1
ATOM 711 C CA . GLN A 1 86 ? -7.325 -8.661 -0.865 1.00 95.94 86 GLN A CA 1
ATOM 712 C C . GLN A 1 86 ? -7.955 -7.715 0.160 1.00 95.94 86 GLN A C 1
ATOM 714 O O . GLN A 1 86 ? -7.681 -6.516 0.176 1.00 95.94 86 GLN A O 1
ATOM 719 N N . VAL A 1 87 ? -8.755 -8.283 1.069 1.00 96.00 87 VAL A N 1
ATOM 720 C CA . VAL A 1 87 ? -9.421 -7.571 2.168 1.00 96.00 87 VAL A CA 1
ATOM 721 C C . VAL A 1 87 ? -9.242 -8.351 3.464 1.00 96.00 87 VAL A C 1
ATOM 723 O O . VAL A 1 87 ? -9.735 -9.470 3.594 1.00 96.00 87 VAL A O 1
ATOM 726 N N . THR A 1 88 ? -8.578 -7.750 4.450 1.00 94.06 88 THR A N 1
ATOM 727 C CA . THR A 1 88 ? -8.566 -8.250 5.834 1.00 94.06 88 THR A CA 1
ATOM 728 C C . THR A 1 88 ? -8.978 -7.139 6.802 1.00 94.06 88 THR A C 1
ATOM 730 O O . THR A 1 88 ? -9.401 -6.069 6.380 1.00 94.06 88 THR A O 1
ATOM 733 N N . LYS A 1 89 ? -8.906 -7.353 8.119 1.00 91.06 89 LYS A N 1
ATOM 734 C CA . LYS A 1 89 ? -9.173 -6.256 9.066 1.00 91.06 89 LYS A CA 1
ATOM 735 C C . LYS A 1 89 ? -8.119 -5.151 8.996 1.00 91.06 89 LYS A C 1
ATOM 737 O O . LYS A 1 89 ? -8.479 -3.990 9.094 1.00 91.06 89 LYS A O 1
ATOM 742 N N . ILE A 1 90 ? -6.862 -5.532 8.778 1.00 93.88 90 ILE A N 1
ATOM 743 C CA . ILE A 1 90 ? -5.700 -4.637 8.850 1.00 93.88 90 ILE A CA 1
ATOM 744 C C . ILE A 1 90 ? -4.982 -4.459 7.512 1.00 93.88 90 ILE A C 1
ATOM 746 O O . ILE A 1 90 ? -4.076 -3.648 7.446 1.00 93.88 90 ILE A O 1
ATOM 750 N N . ASN A 1 91 ? -5.373 -5.178 6.453 1.00 95.75 91 ASN A N 1
ATOM 751 C CA . ASN A 1 91 ? -4.706 -5.122 5.151 1.00 95.75 91 ASN A CA 1
ATOM 752 C C . ASN A 1 91 ? -5.694 -4.897 4.003 1.00 95.75 91 ASN A C 1
ATOM 754 O O . ASN A 1 91 ? -6.825 -5.404 4.008 1.00 95.75 91 ASN A O 1
ATOM 758 N N . ARG A 1 92 ? -5.219 -4.205 2.970 1.00 96.88 92 ARG A N 1
ATOM 759 C CA . ARG A 1 92 ? -5.837 -4.098 1.646 1.00 96.88 92 ARG A CA 1
ATOM 760 C C . ARG A 1 92 ? -4.791 -4.330 0.564 1.00 96.88 92 ARG A C 1
ATOM 762 O O . ARG A 1 92 ? -3.652 -3.904 0.714 1.00 96.88 92 ARG A O 1
ATOM 769 N N . GLU A 1 93 ? -5.191 -4.966 -0.529 1.00 98.12 93 GLU A N 1
ATOM 770 C CA . GLU A 1 93 ? -4.394 -5.039 -1.757 1.00 98.12 93 GLU A CA 1
ATOM 771 C C . GLU A 1 93 ? -5.235 -4.552 -2.932 1.00 98.12 93 GLU A C 1
ATOM 773 O O . GLU A 1 93 ? -6.364 -5.015 -3.125 1.00 98.12 93 GLU A O 1
ATOM 778 N N . TYR A 1 94 ? -4.671 -3.638 -3.718 1.00 98.00 94 TYR A N 1
ATOM 779 C CA . TYR A 1 94 ? -5.283 -3.105 -4.926 1.00 98.00 94 TYR A CA 1
ATOM 780 C C . TYR A 1 94 ? -4.376 -3.342 -6.128 1.00 98.00 94 TYR A C 1
ATOM 782 O O . TYR A 1 94 ? -3.169 -3.151 -6.019 1.00 98.00 94 TYR A O 1
ATOM 790 N N . SER A 1 95 ? -4.941 -3.659 -7.292 1.00 97.25 95 SER A N 1
ATOM 791 C CA . SER A 1 95 ? -4.175 -3.739 -8.538 1.00 97.25 95 SER A CA 1
ATOM 792 C C . SER A 1 95 ? -4.803 -2.971 -9.692 1.00 97.25 95 SER A C 1
ATOM 794 O O . SER A 1 95 ? -6.026 -2.804 -9.792 1.00 97.25 95 SER A O 1
ATOM 796 N N . LYS A 1 96 ? -3.948 -2.494 -10.597 1.00 95.44 96 LYS A N 1
ATOM 797 C CA . LYS A 1 96 ? -4.355 -1.845 -11.843 1.00 95.44 96 LYS A CA 1
ATOM 798 C C . LYS A 1 96 ? -3.262 -1.980 -12.897 1.00 95.44 96 LYS A C 1
ATOM 800 O O . LYS A 1 96 ? -2.082 -1.908 -12.587 1.00 95.44 96 LYS A O 1
ATOM 805 N N . HIS A 1 97 ? -3.649 -2.127 -14.161 1.00 92.44 97 HIS A N 1
ATOM 806 C CA . HIS A 1 97 ? -2.697 -1.983 -15.263 1.00 92.44 97 HIS A CA 1
ATOM 807 C C . HIS A 1 97 ? -2.495 -0.494 -15.543 1.00 92.44 97 HIS A C 1
ATOM 809 O O . HIS A 1 97 ? -3.396 0.176 -16.061 1.00 92.44 97 HIS A O 1
ATOM 815 N N . LEU A 1 98 ? -1.330 0.027 -15.176 1.00 88.44 98 LEU A N 1
ATOM 816 C CA . LEU A 1 98 ? -0.915 1.378 -15.521 1.00 88.44 98 LEU A CA 1
ATOM 817 C C . LEU A 1 98 ? -0.083 1.287 -16.797 1.00 88.44 98 LEU A C 1
ATOM 819 O O . LEU A 1 98 ? 0.980 0.690 -16.796 1.00 88.44 98 LEU A O 1
ATOM 823 N N . HIS A 1 99 ? -0.582 1.850 -17.894 1.00 79.50 99 HIS A N 1
ATOM 824 C CA . HIS A 1 99 ? 0.186 1.937 -19.136 1.00 79.50 99 HIS A CA 1
ATOM 825 C C . HIS A 1 99 ? 1.062 3.191 -19.053 1.00 79.50 99 HIS A C 1
ATOM 827 O O . HIS A 1 99 ? 0.683 4.235 -19.587 1.00 79.50 99 HIS A O 1
ATOM 833 N N . GLN A 1 100 ? 2.154 3.140 -18.284 1.00 70.06 100 GLN A N 1
ATOM 834 C CA . GLN A 1 100 ? 3.078 4.275 -18.185 1.00 70.06 100 GLN A CA 1
ATOM 835 C C . GLN A 1 100 ? 4.018 4.298 -19.395 1.00 70.06 100 GLN A C 1
ATOM 837 O O . GLN A 1 100 ? 4.293 5.367 -19.938 1.00 70.06 100 GLN A O 1
ATOM 842 N N . PHE A 1 101 ? 4.416 3.116 -19.870 1.00 70.31 101 PHE A N 1
ATOM 843 C CA . PHE A 1 101 ? 5.213 2.892 -21.070 1.00 70.31 101 PHE A CA 1
ATOM 844 C C . PHE A 1 101 ? 4.591 1.803 -21.955 1.00 70.31 101 PHE A C 1
ATOM 846 O O . PHE A 1 101 ? 3.875 0.925 -21.483 1.00 70.31 101 PHE A O 1
ATOM 853 N N . GLU A 1 102 ? 4.889 1.823 -23.259 1.00 63.25 102 GLU A N 1
ATOM 854 C CA . GLU A 1 102 ? 4.367 0.821 -24.211 1.00 63.25 102 GLU A CA 1
ATOM 855 C C . GLU A 1 102 ? 4.838 -0.614 -23.910 1.00 63.25 102 GLU A C 1
ATOM 857 O O . GLU A 1 102 ? 4.212 -1.576 -24.348 1.00 63.25 102 GLU A O 1
ATOM 862 N N . ALA A 1 103 ? 5.934 -0.759 -23.161 1.00 70.00 103 ALA A N 1
ATOM 863 C CA . ALA A 1 103 ? 6.481 -2.048 -22.747 1.00 70.00 103 ALA A CA 1
ATOM 864 C C . ALA A 1 103 ? 5.843 -2.604 -21.458 1.00 70.00 103 ALA A C 1
ATOM 866 O O . ALA A 1 103 ? 6.122 -3.748 -21.089 1.00 70.00 103 ALA A O 1
ATOM 867 N N . ASP A 1 104 ? 4.995 -1.828 -20.775 1.00 70.75 104 ASP A N 1
ATOM 868 C CA . ASP A 1 104 ? 4.405 -2.231 -19.501 1.00 70.75 104 ASP A CA 1
ATOM 869 C C . ASP A 1 104 ? 3.334 -3.298 -19.731 1.00 70.75 104 ASP A C 1
ATOM 871 O O . ASP A 1 104 ? 2.225 -3.034 -20.193 1.00 70.75 104 ASP A O 1
ATOM 875 N N . THR A 1 105 ? 3.676 -4.539 -19.395 1.00 70.69 105 THR A N 1
ATOM 876 C CA . THR A 1 105 ? 2.762 -5.691 -19.480 1.00 70.69 105 THR A CA 1
ATOM 877 C C . THR A 1 105 ? 2.246 -6.136 -18.109 1.00 70.69 105 THR A C 1
ATOM 879 O O . THR A 1 105 ? 1.331 -6.957 -18.027 1.00 70.69 105 THR A O 1
ATOM 882 N N . GLY A 1 106 ? 2.822 -5.591 -17.033 1.00 82.69 106 GLY A N 1
ATOM 883 C CA . GLY A 1 106 ? 2.515 -5.934 -15.649 1.00 82.69 106 GLY A CA 1
ATOM 884 C C . GLY A 1 106 ? 1.333 -5.161 -15.062 1.00 82.69 106 GLY A C 1
ATOM 885 O O . GLY A 1 106 ? 0.876 -4.146 -15.590 1.00 82.69 106 GLY A O 1
ATOM 886 N N . LYS A 1 107 ? 0.833 -5.657 -13.929 1.00 90.69 107 LYS A N 1
ATOM 887 C CA . LYS A 1 107 ? -0.071 -4.901 -13.058 1.00 90.69 107 LYS A CA 1
ATOM 888 C C . LYS A 1 107 ? 0.762 -4.184 -12.016 1.00 90.69 107 LYS A C 1
ATOM 890 O O . LYS A 1 107 ? 1.608 -4.822 -11.409 1.00 90.69 107 LYS A O 1
ATOM 895 N N . THR A 1 108 ? 0.428 -2.930 -11.758 1.00 93.81 108 THR A N 1
ATOM 896 C CA . THR A 1 108 ? 0.860 -2.248 -10.542 1.00 93.81 108 THR A CA 1
ATOM 897 C C . THR A 1 108 ? 0.008 -2.736 -9.379 1.00 93.81 108 THR A C 1
ATOM 899 O O . THR A 1 108 ? -1.222 -2.826 -9.513 1.00 93.81 108 THR A O 1
ATOM 902 N N . ILE A 1 109 ? 0.642 -3.037 -8.253 1.00 96.06 109 ILE A N 1
ATOM 903 C CA . ILE A 1 109 ? 0.016 -3.524 -7.028 1.00 96.06 109 ILE A CA 1
ATOM 904 C C . ILE A 1 109 ? 0.337 -2.554 -5.889 1.00 96.06 109 ILE A C 1
ATOM 906 O O . ILE A 1 109 ? 1.480 -2.168 -5.681 1.00 96.06 109 ILE A O 1
ATOM 910 N N . ILE A 1 110 ? -0.687 -2.164 -5.131 1.00 97.69 110 ILE A N 1
ATOM 911 C CA . ILE A 1 110 ? -0.556 -1.376 -3.904 1.00 97.69 110 ILE A CA 1
ATOM 912 C C . ILE A 1 110 ? -1.054 -2.239 -2.750 1.00 97.69 110 ILE A C 1
ATOM 914 O O . ILE A 1 110 ? -2.248 -2.538 -2.659 1.00 97.69 110 ILE A O 1
ATOM 918 N N . ARG A 1 111 ? -0.151 -2.600 -1.843 1.00 98.31 111 ARG A N 1
ATOM 919 C CA . ARG A 1 111 ? -0.472 -3.258 -0.575 1.00 98.31 111 ARG A CA 1
ATOM 920 C C . ARG A 1 111 ? -0.434 -2.226 0.534 1.00 98.31 111 ARG A C 1
ATOM 922 O O . ARG A 1 111 ? 0.520 -1.462 0.638 1.00 98.31 111 ARG A O 1
ATOM 929 N N . ILE A 1 112 ? -1.488 -2.195 1.341 1.00 96.94 112 ILE A N 1
ATOM 930 C CA . ILE A 1 112 ? -1.627 -1.260 2.453 1.00 96.94 112 ILE A CA 1
ATOM 931 C C . ILE A 1 112 ? -1.935 -2.045 3.718 1.00 96.94 112 ILE A C 1
ATOM 933 O O . ILE A 1 112 ? -2.962 -2.721 3.787 1.00 96.94 112 ILE A O 1
ATOM 937 N N . GLU A 1 113 ? -1.071 -1.919 4.715 1.00 96.25 113 GLU A N 1
ATOM 938 C CA . GLU A 1 113 ? -1.257 -2.437 6.069 1.00 96.25 113 GLU A CA 1
ATOM 939 C C . GLU A 1 113 ? -1.507 -1.275 7.036 1.00 96.25 113 GLU A C 1
ATOM 941 O O . GLU A 1 113 ? -0.881 -0.219 6.945 1.00 96.25 113 GLU A O 1
ATOM 946 N N . LEU A 1 114 ? -2.427 -1.466 7.974 1.00 94.12 114 LEU A N 1
ATOM 947 C CA . LEU A 1 114 ? -2.667 -0.551 9.078 1.00 94.12 114 LEU A CA 1
ATOM 948 C C . LEU A 1 114 ? -2.045 -1.114 10.357 1.00 94.12 114 LEU A C 1
ATOM 950 O O . LEU A 1 114 ? -2.502 -2.124 10.890 1.00 94.12 114 LEU A O 1
ATOM 954 N N . ASP A 1 115 ? -1.064 -0.394 10.891 1.00 93.19 115 ASP A N 1
ATOM 955 C CA . ASP A 1 115 ? -0.597 -0.576 12.259 1.00 93.19 115 ASP A CA 1
ATOM 956 C C . ASP A 1 115 ? -1.545 0.162 13.213 1.00 93.19 115 ASP A C 1
ATOM 958 O O . ASP A 1 115 ? -1.575 1.396 13.270 1.00 93.19 115 ASP A O 1
ATOM 962 N N . THR A 1 116 ? -2.347 -0.602 13.952 1.00 89.38 116 THR A N 1
ATOM 963 C CA . THR A 1 116 ? -3.371 -0.072 14.861 1.00 89.38 116 THR A CA 1
ATOM 964 C C . THR A 1 116 ? -2.794 0.485 16.161 1.00 89.38 116 THR A C 1
ATOM 966 O O . THR A 1 116 ? -3.454 1.287 16.820 1.00 89.38 116 THR A O 1
ATOM 969 N N . LEU A 1 117 ? -1.564 0.108 16.531 1.00 90.44 117 LEU A N 1
ATOM 970 C CA . LEU A 1 117 ? -0.898 0.605 17.737 1.00 90.44 117 LEU A CA 1
ATOM 971 C C . LEU A 1 117 ? -0.319 1.999 17.500 1.00 90.44 117 LEU A C 1
ATOM 973 O O . LEU A 1 117 ? -0.447 2.882 18.348 1.00 90.44 117 LEU A O 1
ATOM 977 N N . GLU A 1 118 ? 0.290 2.204 16.334 1.00 90.12 118 GLU A N 1
ATOM 978 C CA . GLU A 1 118 ? 0.923 3.474 15.959 1.00 90.12 118 GLU A CA 1
ATOM 979 C C . GLU A 1 118 ? 0.009 4.390 15.129 1.00 90.12 118 GLU A C 1
ATOM 981 O O . GLU A 1 118 ? 0.383 5.525 14.817 1.00 90.12 118 GLU A O 1
ATOM 986 N N . ASN A 1 119 ? -1.188 3.903 14.779 1.00 90.06 119 ASN A N 1
ATOM 987 C CA . ASN A 1 119 ? -2.114 4.509 13.822 1.00 90.06 119 ASN A CA 1
ATOM 988 C C . ASN A 1 119 ? -1.414 4.886 12.505 1.00 90.06 119 ASN A C 1
ATOM 990 O O . ASN A 1 119 ? -1.506 6.020 12.020 1.00 90.06 119 ASN A O 1
ATOM 994 N N . ARG A 1 120 ? -0.657 3.938 11.950 1.00 93.06 120 ARG A N 1
ATOM 995 C CA . ARG A 1 120 ? 0.256 4.157 10.825 1.00 93.06 120 ARG A CA 1
ATOM 996 C C . ARG A 1 120 ? -0.161 3.306 9.633 1.00 93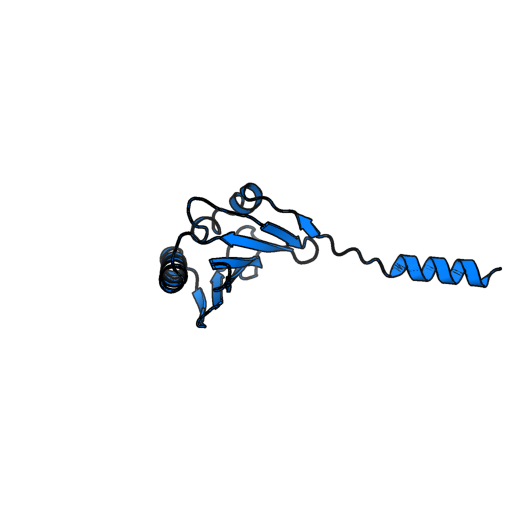.06 120 ARG A C 1
ATOM 998 O O . ARG A 1 120 ? -0.372 2.108 9.775 1.00 93.06 120 ARG A O 1
ATOM 1005 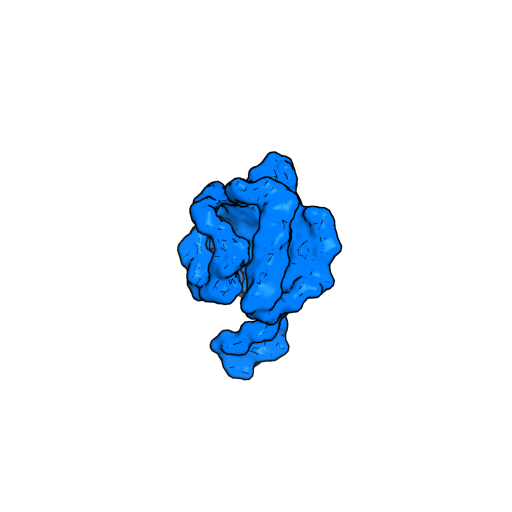N N . LEU A 1 121 ? -0.264 3.919 8.457 1.00 94.94 121 LEU A N 1
ATOM 1006 C CA . LEU A 1 121 ? -0.476 3.187 7.208 1.00 94.94 121 LEU A CA 1
ATOM 1007 C C . LEU A 1 121 ? 0.884 2.872 6.591 1.00 94.94 121 LEU A C 1
ATOM 1009 O O . LEU A 1 121 ? 1.693 3.781 6.408 1.00 94.94 121 LEU A O 1
ATOM 1013 N N . ARG A 1 122 ? 1.125 1.600 6.284 1.00 96.62 122 ARG A N 1
ATOM 1014 C CA . ARG A 1 122 ? 2.317 1.093 5.601 1.00 96.62 122 ARG A CA 1
ATOM 1015 C C . ARG A 1 122 ? 1.940 0.676 4.192 1.00 96.62 122 ARG A C 1
ATOM 1017 O O . ARG A 1 122 ? 0.974 -0.053 4.006 1.00 96.62 122 ARG A O 1
ATOM 1024 N N . TYR A 1 123 ? 2.703 1.152 3.228 1.00 97.31 123 TYR A N 1
ATOM 1025 C CA . TYR A 1 123 ? 2.516 0.940 1.807 1.00 97.31 123 TYR A CA 1
ATOM 1026 C C . TYR A 1 123 ? 3.690 0.141 1.263 1.00 97.31 123 TYR A C 1
ATOM 1028 O O . TYR A 1 123 ? 4.844 0.458 1.547 1.00 97.31 123 TYR A O 1
ATOM 1036 N N . GLU A 1 124 ? 3.369 -0.844 0.439 1.00 97.75 124 GLU A N 1
ATOM 1037 C CA . GLU A 1 124 ? 4.287 -1.530 -0.461 1.00 97.75 124 GLU A CA 1
ATOM 1038 C C . GLU A 1 124 ? 3.703 -1.411 -1.871 1.00 97.75 124 GLU A C 1
ATOM 1040 O O . GLU A 1 124 ? 2.532 -1.735 -2.091 1.00 97.75 124 GLU A O 1
ATOM 1045 N N . VAL A 1 125 ? 4.495 -0.890 -2.806 1.00 96.19 125 VAL A N 1
ATOM 1046 C CA . VAL A 1 125 ? 4.057 -0.584 -4.169 1.00 96.19 125 VAL A CA 1
ATOM 1047 C C . VAL A 1 125 ? 5.014 -1.217 -5.169 1.00 96.19 125 VAL A C 1
ATOM 1049 O O . VAL A 1 125 ? 6.192 -0.865 -5.175 1.00 96.19 125 VAL A O 1
ATOM 1052 N N . ASP A 1 126 ? 4.475 -2.118 -5.984 1.00 92.81 126 ASP A N 1
ATOM 1053 C CA . ASP A 1 126 ? 5.152 -2.941 -7.000 1.00 92.81 126 ASP A CA 1
ATOM 1054 C C . ASP A 1 126 ? 4.595 -2.592 -8.391 1.00 92.81 126 ASP A C 1
ATOM 1056 O O . ASP A 1 126 ? 3.347 -2.611 -8.536 1.00 92.81 126 ASP A O 1
#

Mean predicted aligned error: 8.09 Å

pLDDT: mean 85.03, std 14.03, range [49.66, 98.31]

Radius of gyration: 18.94 Å; Cα contacts (8 Å, |Δi|>4): 187; chains: 1; bounding box: 64×35×42 Å

Solvent-accessible surface area (backbone atoms only — not comparable to full-atom values): 7313 Å² total; per-residue (Å²): 122,75,68,59,58,57,54,54,58,60,60,66,68,70,68,74,70,78,54,66,43,81,44,56,75,72,64,59,60,74,38,73,87,53,45,75,72,52,69,88,78,81,36,81,72,48,34,34,32,36,63,87,75,65,30,41,37,36,33,30,40,51,94,57,57,76,79,54,45,55,56,49,44,54,49,42,32,54,78,70,67,35,44,80,77,44,83,57,97,47,39,39,29,35,38,36,75,60,77,85,48,97,81,54,81,58,65,40,35,42,37,38,38,53,42,80,89,74,41,26,42,37,37,42,36,74

Nearest PDB structures (foldseek):
  5kq5-assembly1_A  TM=5.146E-01  e=4.736E-01  Rattus norvegicus
  7bcz-assembly3_C  TM=4.573E-01  e=5.315E-01  Pseudomonas aeruginosa
  3rd6-assembly2_A  TM=3.731E-01  e=3.760E-01  Mesorhizobium loti
  8ppr-assembly1_G  TM=4.593E-01  e=3.179E+00  Homo sapiens
  6skq-assembly2_C  TM=2.739E-01  e=1.263E+00  Escherichia coli